Protein AF-A0A9P6MBD7-F1 (afdb_monomer)

Sequence (119 aa):
QGEKGKGKVAQGGEEEEDEEDEEDEEEEEDDDDDDSGSEEEDEDEDENDKENAQMEKLLKDEIKELNAKVKDNEEKLQSAPNDLLKKRFGSILDNLRKELELKTMQLEEAKERSKSKAK

Nearest PDB structures (foldseek):
  8ibh-assembly1_A-2  TM=9.731E-01  e=2.636E-01  Homo sapiens
  4ilo-assembly1_A  TM=8.132E-01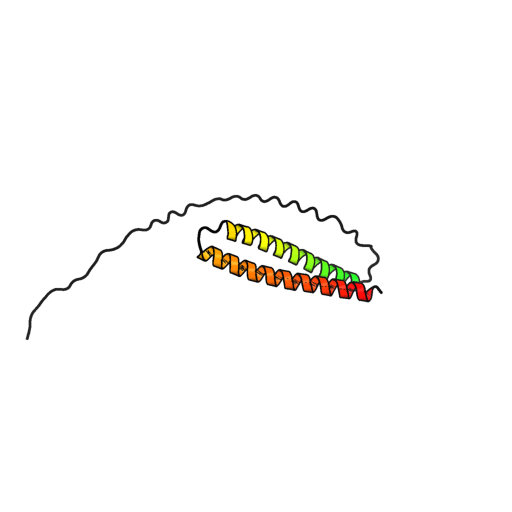  e=1.953E+00  Chlamydia trachomatis L2/434/Bu
  7f6j-assembly1_C  TM=9.852E-01  e=6.248E+00  Homo sapiens
  4afl-assembly2_F  TM=4.708E-01  e=4.825E+00  Homo sapiens

Structure (mmCIF, N/CA/C/O backbone):
data_AF-A0A9P6MBD7-F1
#
_entry.id   AF-A0A9P6MBD7-F1
#
loop_
_atom_site.group_PDB
_atom_site.id
_atom_site.type_symbol
_atom_site.label_atom_id
_atom_site.label_alt_id
_atom_site.label_comp_id
_atom_site.label_asym_id
_atom_site.label_entity_id
_atom_site.label_seq_id
_atom_site.pdbx_PDB_ins_code
_atom_site.Cartn_x
_atom_site.Cartn_y
_atom_site.Cartn_z
_atom_site.occupancy
_atom_site.B_iso_or_equiv
_atom_site.auth_seq_id
_atom_site.auth_comp_id
_atom_site.auth_asym_id
_atom_site.auth_atom_id
_atom_site.pdbx_PDB_model_num
ATOM 1 N N . GLN A 1 1 ? 33.493 -49.858 -50.615 1.00 37.31 1 GLN A N 1
ATOM 2 C CA . GLN A 1 1 ? 34.939 -49.546 -50.646 1.00 37.31 1 GLN A CA 1
ATOM 3 C C . GLN A 1 1 ? 35.086 -48.384 -51.613 1.00 37.31 1 GLN A C 1
ATOM 5 O O . GLN A 1 1 ? 34.672 -48.550 -52.742 1.00 37.31 1 GLN A O 1
ATOM 10 N N . GLY A 1 2 ? 35.506 -47.172 -51.297 1.00 42.22 2 GLY A N 1
ATOM 11 C CA . GLY A 1 2 ? 36.098 -46.525 -50.137 1.00 42.22 2 GLY A CA 1
ATOM 12 C C . GLY A 1 2 ? 36.781 -45.281 -50.722 1.00 42.22 2 GLY A C 1
ATOM 13 O O . GLY A 1 2 ? 37.381 -45.408 -51.778 1.00 42.22 2 GLY A O 1
ATOM 14 N N . GLU A 1 3 ? 36.616 -44.118 -50.087 1.00 44.44 3 GLU A N 1
ATOM 15 C CA . GLU A 1 3 ? 37.548 -42.973 -50.037 1.00 44.44 3 GLU A CA 1
ATOM 16 C C . GLU A 1 3 ? 36.867 -41.593 -50.044 1.00 44.44 3 GLU A C 1
ATOM 18 O O . GLU A 1 3 ? 36.338 -41.122 -51.042 1.00 44.44 3 GLU A O 1
ATOM 23 N N . LYS A 1 4 ? 37.044 -40.941 -48.886 1.00 47.91 4 LYS A N 1
ATOM 24 C CA . LYS A 1 4 ? 37.541 -39.571 -48.701 1.00 47.91 4 LYS A CA 1
ATOM 25 C C . LYS A 1 4 ? 36.637 -38.404 -49.112 1.00 47.91 4 LYS A C 1
ATOM 27 O O . LYS A 1 4 ? 36.576 -38.012 -50.268 1.00 47.91 4 LYS A O 1
ATOM 32 N N . GLY A 1 5 ? 36.261 -37.636 -48.089 1.00 42.16 5 GLY A N 1
ATOM 33 C CA . GLY A 1 5 ? 36.816 -36.287 -48.038 1.00 42.16 5 GLY A CA 1
ATOM 34 C C . GLY A 1 5 ? 35.997 -35.227 -47.314 1.00 42.16 5 GLY A C 1
ATOM 35 O O . GLY A 1 5 ? 34.984 -34.776 -47.823 1.00 42.16 5 GLY A O 1
ATOM 36 N N . LYS A 1 6 ? 36.629 -34.715 -46.252 1.00 52.81 6 LYS A N 1
ATOM 37 C CA . LYS A 1 6 ? 36.666 -33.306 -45.829 1.00 52.81 6 LYS A CA 1
ATOM 38 C C . LYS A 1 6 ? 35.492 -32.810 -44.989 1.00 52.81 6 LYS A C 1
ATOM 40 O O . LYS A 1 6 ? 34.372 -32.636 -45.448 1.00 52.81 6 LYS A O 1
ATOM 45 N N . GLY A 1 7 ? 35.835 -32.543 -43.731 1.00 45.97 7 GLY A N 1
ATOM 46 C CA . GLY A 1 7 ? 34.989 -31.841 -42.791 1.00 45.97 7 GLY A CA 1
ATOM 47 C C . GLY A 1 7 ? 34.798 -30.376 -43.159 1.00 45.97 7 GLY A C 1
ATOM 48 O O . GLY A 1 7 ? 35.535 -29.794 -43.959 1.00 45.97 7 GLY A O 1
ATOM 49 N N . LYS A 1 8 ? 33.806 -29.788 -42.504 1.00 50.91 8 LYS A N 1
ATOM 50 C CA . LYS A 1 8 ? 33.674 -28.348 -42.360 1.00 50.91 8 LYS A CA 1
ATOM 51 C C . LYS A 1 8 ? 33.180 -28.082 -40.942 1.00 50.91 8 LYS A C 1
ATOM 53 O O . LYS A 1 8 ? 31.993 -28.134 -40.656 1.00 50.91 8 LYS A O 1
ATOM 58 N N . VAL A 1 9 ? 34.152 -27.907 -40.056 1.00 49.69 9 VAL A N 1
ATOM 59 C CA . VAL A 1 9 ? 34.016 -27.099 -38.848 1.00 49.69 9 VAL A CA 1
ATOM 60 C C . VAL A 1 9 ? 33.875 -25.643 -39.301 1.00 49.69 9 VAL A C 1
ATOM 62 O O . VAL A 1 9 ? 34.708 -25.152 -40.057 1.00 49.69 9 VAL A O 1
ATOM 65 N N . ALA A 1 10 ? 32.801 -24.988 -38.885 1.00 51.31 10 ALA A N 1
ATOM 66 C CA . ALA A 1 10 ? 32.709 -23.539 -38.724 1.00 51.31 10 ALA A CA 1
ATOM 67 C C . ALA A 1 10 ? 32.443 -23.390 -37.219 1.00 51.31 10 ALA A C 1
ATOM 69 O O . ALA A 1 10 ? 31.476 -23.976 -36.743 1.00 51.31 10 ALA A O 1
ATOM 70 N N . GLN A 1 11 ? 33.314 -22.883 -36.347 1.00 43.53 11 GLN A N 1
ATOM 71 C CA . GLN A 1 11 ? 34.234 -21.742 -36.368 1.00 43.53 11 GLN A CA 1
ATOM 72 C C . GLN A 1 11 ? 33.585 -20.432 -36.809 1.00 43.53 11 GLN A C 1
ATOM 74 O O . GLN A 1 11 ? 33.374 -20.217 -38.000 1.00 43.53 11 GLN A O 1
ATOM 79 N N . GLY A 1 12 ? 33.407 -19.550 -35.824 1.00 41.22 12 GLY A N 1
ATOM 80 C CA . GLY A 1 12 ? 33.526 -18.108 -36.002 1.00 41.22 12 GLY A CA 1
ATOM 81 C C . GLY A 1 12 ? 32.245 -17.342 -35.723 1.00 41.22 12 GLY A C 1
ATOM 82 O O . GLY A 1 12 ? 31.365 -17.307 -36.576 1.00 41.22 12 GLY A O 1
ATOM 83 N N . GLY A 1 13 ? 32.191 -16.716 -34.550 1.00 45.78 13 GLY A N 1
ATOM 84 C CA . GLY A 1 13 ? 31.192 -15.718 -34.183 1.00 45.78 13 GLY A CA 1
ATOM 85 C C . GLY A 1 13 ? 31.174 -15.437 -32.682 1.00 45.78 13 GLY A C 1
ATOM 86 O O . GLY A 1 13 ? 30.102 -15.439 -32.093 1.00 45.78 13 GLY A O 1
ATOM 87 N N . GLU A 1 14 ? 32.354 -15.313 -32.069 1.00 54.78 14 GLU A N 1
ATOM 88 C CA . GLU A 1 14 ? 32.523 -14.554 -30.828 1.00 54.78 14 GLU A CA 1
ATOM 89 C C . GLU A 1 14 ? 32.438 -13.080 -31.248 1.00 54.78 14 GLU A C 1
ATOM 91 O O . GLU A 1 14 ? 33.286 -12.614 -32.006 1.00 54.78 14 GLU A O 1
ATOM 96 N N . GLU A 1 15 ? 31.368 -12.401 -30.855 1.00 55.44 15 GLU A N 1
ATOM 97 C CA . GLU A 1 15 ? 31.284 -10.938 -30.778 1.00 55.44 15 GLU A CA 1
ATOM 98 C C . GLU A 1 15 ? 30.808 -10.701 -29.339 1.00 55.44 15 GLU A C 1
ATOM 100 O O . GLU A 1 15 ? 29.669 -11.026 -29.008 1.00 55.44 15 GLU A O 1
ATOM 105 N N . GLU A 1 16 ? 31.769 -10.711 -28.415 1.00 54.47 16 GLU A N 1
ATOM 106 C CA . GLU A 1 16 ? 32.390 -9.513 -27.828 1.00 54.47 16 GLU A CA 1
ATOM 107 C C . GLU A 1 16 ? 31.378 -8.825 -26.906 1.00 54.47 16 GLU A C 1
ATOM 109 O O . GLU A 1 16 ? 30.394 -8.224 -27.335 1.00 54.47 16 GLU A O 1
ATOM 114 N N . GLU A 1 17 ? 31.631 -9.060 -25.620 1.00 51.53 17 GLU A N 1
ATOM 115 C CA . GLU A 1 17 ? 31.067 -8.395 -24.458 1.00 51.53 17 GLU A CA 1
ATOM 116 C C . GLU A 1 17 ? 31.165 -6.877 -24.640 1.00 51.53 17 GLU A C 1
ATOM 118 O O . GLU A 1 17 ? 32.251 -6.346 -24.854 1.00 51.53 17 GLU A O 1
ATOM 123 N N . ASP A 1 18 ? 30.036 -6.190 -24.519 1.00 48.09 18 ASP A N 1
ATOM 124 C CA . ASP A 1 18 ? 30.007 -4.763 -24.212 1.00 48.09 18 ASP A CA 1
ATOM 125 C C . ASP A 1 18 ? 29.059 -4.608 -23.022 1.00 48.09 18 ASP A C 1
ATOM 127 O O . ASP A 1 18 ? 27.885 -4.254 -23.133 1.00 48.09 18 ASP A O 1
ATOM 131 N N . GLU A 1 19 ? 29.558 -5.071 -21.875 1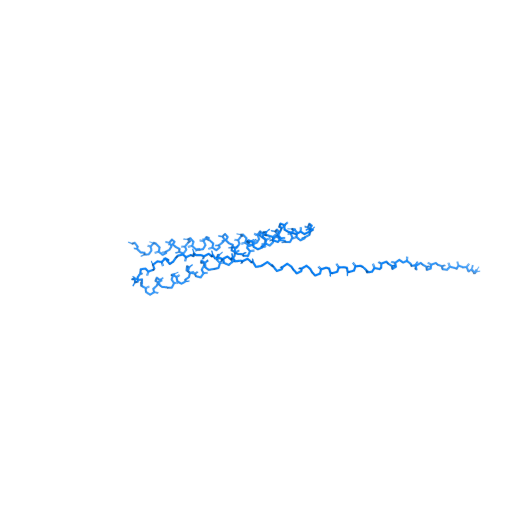.00 51.06 19 GLU A N 1
ATOM 132 C CA . GLU A 1 19 ? 29.018 -4.761 -20.556 1.00 51.06 19 GLU A CA 1
ATOM 133 C C . GLU A 1 19 ? 29.438 -3.324 -20.214 1.00 51.06 19 GLU A C 1
ATOM 135 O O . GLU A 1 19 ? 30.362 -3.100 -19.435 1.00 51.06 19 GLU A O 1
ATOM 140 N N . GLU A 1 20 ? 28.780 -2.333 -20.820 1.00 51.22 20 GLU A N 1
ATOM 141 C CA . GLU A 1 20 ? 28.762 -0.977 -20.264 1.00 51.22 20 GLU A CA 1
ATOM 142 C C . GLU A 1 20 ? 27.729 -0.954 -19.126 1.00 51.22 20 GLU A C 1
ATOM 144 O O . GLU A 1 20 ? 26.565 -0.583 -19.287 1.00 51.22 20 GLU A O 1
ATOM 149 N N . ASP A 1 21 ? 28.175 -1.460 -17.974 1.00 48.62 21 ASP A N 1
ATOM 150 C CA . ASP A 1 21 ? 27.588 -1.241 -16.652 1.00 48.62 21 ASP A CA 1
ATOM 151 C C . ASP A 1 21 ? 27.843 0.227 -16.277 1.00 48.62 21 ASP A C 1
ATOM 153 O O . ASP A 1 21 ? 28.816 0.572 -15.606 1.00 48.62 21 ASP A O 1
ATOM 157 N N . GLU A 1 22 ? 27.020 1.126 -16.821 1.00 53.00 22 GLU A N 1
ATOM 158 C CA . GLU A 1 22 ? 26.918 2.487 -16.304 1.00 53.00 22 GLU A CA 1
ATOM 159 C C . GLU A 1 22 ? 26.202 2.403 -14.948 1.00 53.00 22 GLU A C 1
ATOM 161 O O . GLU A 1 22 ? 24.976 2.290 -14.872 1.00 53.00 22 GLU A O 1
ATOM 166 N N . GLU A 1 23 ? 27.009 2.391 -13.881 1.00 50.56 23 GLU A N 1
ATOM 167 C CA . GLU A 1 23 ? 26.604 2.662 -12.501 1.00 50.56 23 GLU A CA 1
ATOM 168 C C . GLU A 1 23 ? 25.907 4.032 -12.448 1.00 50.56 23 GLU A C 1
ATOM 170 O O . GLU A 1 23 ? 26.533 5.075 -12.258 1.00 50.56 23 GLU A O 1
ATOM 175 N N . ASP A 1 24 ? 24.593 4.022 -12.662 1.00 46.69 24 ASP A N 1
ATOM 176 C CA . ASP A 1 24 ? 23.724 5.175 -12.463 1.00 46.69 24 ASP A CA 1
ATOM 177 C C . ASP A 1 24 ? 23.460 5.321 -10.958 1.00 46.69 24 ASP A C 1
ATOM 179 O O . ASP A 1 24 ? 22.519 4.758 -10.387 1.00 46.69 24 ASP A O 1
ATOM 183 N N . GLU A 1 25 ? 24.393 6.006 -10.292 1.00 53.38 25 GLU A N 1
ATOM 184 C CA . GLU A 1 25 ? 24.245 6.548 -8.942 1.00 53.38 25 GLU A CA 1
ATOM 185 C C . GLU A 1 25 ? 23.168 7.651 -8.941 1.00 53.38 25 GLU A C 1
ATOM 187 O O . GLU A 1 25 ? 23.467 8.837 -8.810 1.00 53.38 25 GLU A O 1
ATOM 192 N N . GLU A 1 26 ? 21.894 7.274 -9.064 1.00 48.97 26 GLU A N 1
ATOM 193 C CA . GLU A 1 26 ? 20.786 8.173 -8.727 1.00 48.97 26 GLU A CA 1
ATOM 194 C C . GLU A 1 26 ? 20.555 8.129 -7.203 1.00 48.97 26 GLU A C 1
ATOM 196 O O . GLU A 1 26 ? 19.731 7.380 -6.669 1.00 48.97 26 GLU A O 1
ATOM 201 N N . GLU A 1 27 ? 21.361 8.928 -6.490 1.00 52.84 27 GLU A N 1
ATOM 202 C CA . GLU A 1 27 ? 21.042 9.455 -5.159 1.00 52.84 27 GLU A CA 1
ATOM 203 C C . GLU A 1 27 ? 19.764 10.308 -5.247 1.00 52.84 27 GLU A C 1
ATOM 205 O O . GLU A 1 27 ? 19.820 11.519 -5.447 1.00 52.84 27 GLU A O 1
ATOM 210 N N . GLU A 1 28 ? 18.602 9.685 -5.069 1.00 47.84 28 GLU A N 1
ATOM 211 C CA . GLU A 1 28 ? 17.356 10.405 -4.798 1.00 47.84 28 GLU A CA 1
ATOM 212 C C . GLU A 1 28 ? 17.149 10.487 -3.274 1.00 47.84 28 GLU A C 1
ATOM 214 O O . GLU A 1 28 ? 16.623 9.578 -2.624 1.00 47.84 28 GLU A O 1
ATOM 219 N N . GLU A 1 29 ? 17.627 11.594 -2.693 1.00 54.00 29 GLU A N 1
ATOM 220 C CA . GLU A 1 29 ? 17.081 12.165 -1.457 1.00 54.00 29 GLU A CA 1
ATOM 221 C C . GLU A 1 29 ? 15.612 12.560 -1.712 1.00 54.00 29 GLU A C 1
ATOM 223 O O . GLU A 1 29 ? 15.361 13.650 -2.223 1.00 54.00 29 GLU A O 1
ATOM 228 N N . ASP A 1 30 ? 14.636 11.724 -1.333 1.00 47.78 30 ASP A N 1
ATOM 229 C CA . ASP A 1 30 ? 13.242 12.181 -1.168 1.00 47.78 30 ASP A CA 1
ATOM 230 C C . ASP A 1 30 ? 12.903 12.334 0.321 1.00 47.78 30 ASP A C 1
ATOM 232 O O . ASP A 1 30 ? 12.607 11.387 1.058 1.00 47.78 30 ASP A O 1
ATOM 236 N N . ASP A 1 31 ? 13.033 13.591 0.731 1.00 58.34 31 ASP A N 1
ATOM 237 C CA . ASP A 1 31 ? 12.454 14.260 1.886 1.00 58.34 31 ASP A CA 1
ATOM 238 C C . ASP A 1 31 ? 10.917 14.162 1.843 1.00 58.34 31 ASP A C 1
ATOM 240 O O . ASP A 1 31 ? 10.262 14.973 1.194 1.00 58.34 31 ASP A O 1
ATOM 244 N N . ASP A 1 32 ? 10.326 13.184 2.540 1.00 49.75 32 ASP A N 1
ATOM 245 C CA . ASP A 1 32 ? 8.877 13.175 2.802 1.00 49.75 32 ASP A CA 1
ATOM 246 C C . ASP A 1 32 ? 8.600 13.450 4.290 1.00 49.75 32 ASP A C 1
ATOM 248 O O . ASP A 1 32 ? 8.344 12.563 5.116 1.00 49.75 32 ASP A O 1
ATOM 252 N N . ASP A 1 33 ? 8.720 14.740 4.613 1.00 56.16 33 ASP A N 1
ATOM 253 C CA . ASP A 1 33 ? 8.062 15.437 5.716 1.00 56.16 33 ASP A CA 1
ATOM 254 C C . ASP A 1 33 ? 6.534 15.276 5.607 1.00 56.16 33 ASP A C 1
ATOM 256 O O . ASP A 1 33 ? 5.834 16.122 5.054 1.00 56.16 33 ASP A O 1
ATOM 260 N N . ASP A 1 34 ? 6.000 14.180 6.149 1.00 47.12 34 ASP A N 1
ATOM 261 C CA . ASP A 1 34 ? 4.557 14.020 6.357 1.00 47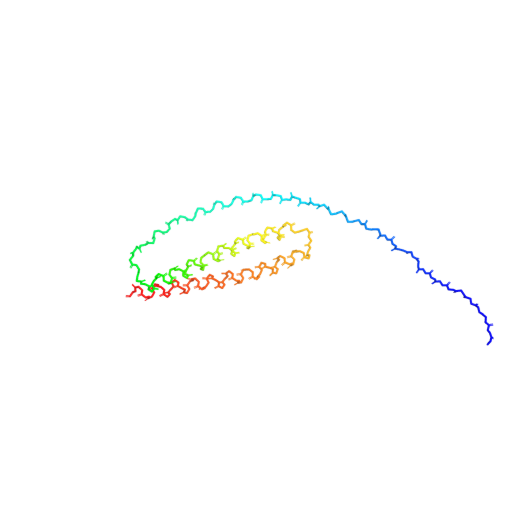.12 34 ASP A CA 1
ATOM 262 C C . ASP A 1 34 ? 4.208 14.162 7.844 1.00 47.12 34 ASP A C 1
ATOM 264 O O . ASP A 1 34 ? 4.092 13.188 8.604 1.00 47.12 34 ASP A O 1
ATOM 268 N N . ASP A 1 35 ? 4.061 15.436 8.218 1.00 60.31 35 ASP A N 1
ATOM 269 C CA . ASP A 1 35 ? 3.263 15.988 9.313 1.00 60.31 35 ASP A CA 1
ATOM 270 C C . ASP A 1 35 ? 1.887 15.302 9.424 1.00 60.31 35 ASP A C 1
ATOM 272 O O . ASP A 1 35 ? 0.866 15.775 8.929 1.00 60.31 35 ASP A O 1
ATOM 276 N N . SER A 1 36 ? 1.833 14.174 10.129 1.00 48.00 36 SER A N 1
ATOM 277 C CA . SER A 1 36 ? 0.572 13.585 10.577 1.00 48.00 36 SER A CA 1
ATOM 278 C C . SER A 1 36 ? 0.323 14.012 12.016 1.00 48.00 36 SER A C 1
ATOM 280 O O . SER A 1 36 ? 0.688 13.314 12.967 1.00 48.00 36 SER A O 1
ATOM 282 N N . GLY A 1 37 ? -0.307 15.179 12.142 1.00 43.44 37 GLY A N 1
ATOM 283 C CA . GLY A 1 37 ? -0.760 15.776 13.386 1.00 43.44 37 GLY A CA 1
ATOM 284 C C . GLY A 1 37 ? -1.337 14.772 14.385 1.00 43.44 37 GLY A C 1
ATOM 285 O O . GLY A 1 37 ? -2.179 13.936 14.066 1.00 43.44 37 GLY A O 1
ATOM 286 N N . SER A 1 38 ? -0.851 14.925 15.615 1.00 47.34 38 SER A N 1
ATOM 287 C CA . SER A 1 38 ? -1.373 14.393 16.870 1.00 47.34 38 SER A CA 1
ATOM 288 C C . SER A 1 38 ? -2.908 14.344 16.885 1.00 47.34 38 SER A C 1
ATOM 290 O O . SER A 1 38 ? -3.558 15.339 17.206 1.00 47.34 38 SER A O 1
ATOM 292 N N . GLU A 1 39 ? -3.491 13.186 16.566 1.00 49.16 39 GLU A N 1
ATOM 293 C CA . GLU A 1 39 ? -4.860 12.868 16.973 1.00 49.16 39 GLU A CA 1
ATOM 294 C C . GLU A 1 39 ? -4.811 12.666 18.494 1.00 49.16 39 GLU A C 1
ATOM 296 O O . GLU A 1 39 ? -4.214 11.709 18.983 1.00 49.16 39 GLU A O 1
ATOM 301 N N . GLU A 1 40 ? -5.343 13.637 19.241 1.00 49.25 40 GLU A N 1
ATOM 302 C CA . GLU A 1 40 ? -5.534 13.546 20.689 1.00 49.25 40 GLU A CA 1
ATOM 303 C C . GLU A 1 40 ? -6.376 12.300 21.012 1.00 49.25 40 GLU A C 1
ATOM 305 O O . GLU A 1 40 ? -7.584 12.280 20.777 1.00 49.25 40 GLU A O 1
ATOM 310 N N . GLU A 1 41 ? -5.728 11.244 21.511 1.00 48.69 41 GLU A N 1
ATOM 311 C CA . GLU A 1 41 ? -6.403 10.067 22.057 1.00 48.69 41 GLU A CA 1
ATOM 312 C C . GLU A 1 41 ? -6.879 10.394 23.480 1.00 48.69 41 GLU A C 1
ATOM 314 O O . GLU A 1 41 ? -6.095 10.506 24.423 1.00 48.69 41 GLU A O 1
ATOM 319 N N . ASP A 1 42 ? -8.191 10.607 23.576 1.00 46.06 42 ASP A N 1
ATOM 320 C CA . ASP A 1 42 ? -9.002 10.784 24.780 1.00 46.06 42 ASP A CA 1
ATOM 321 C C . ASP A 1 42 ? -8.729 9.632 25.778 1.00 46.06 42 ASP A C 1
ATOM 323 O O . ASP A 1 42 ? -8.960 8.459 25.483 1.00 46.06 42 ASP A O 1
ATOM 327 N N . GLU A 1 43 ? -8.174 9.953 26.953 1.00 46.09 43 GLU A N 1
ATOM 328 C CA . GLU A 1 43 ? -7.563 9.015 27.916 1.00 46.09 43 GLU A CA 1
ATOM 329 C C . GLU A 1 43 ? -8.569 8.203 28.773 1.00 46.09 43 GLU A C 1
ATOM 331 O O . GLU A 1 43 ? -8.293 7.915 29.938 1.00 46.09 43 GLU A O 1
ATOM 336 N N . ASP A 1 44 ? -9.716 7.788 28.230 1.00 50.66 44 ASP A N 1
ATOM 337 C CA . ASP A 1 44 ? -10.769 7.085 28.992 1.00 50.66 44 ASP A CA 1
ATOM 338 C C . ASP A 1 44 ? -11.233 5.761 28.341 1.00 50.66 44 ASP A C 1
ATOM 340 O O . ASP A 1 44 ? -12.403 5.382 28.415 1.00 50.66 44 ASP A O 1
ATOM 344 N N . GLU A 1 45 ? -10.318 5.010 27.720 1.00 50.12 45 GLU A N 1
ATOM 345 C CA . GLU A 1 45 ? -10.633 3.724 27.081 1.00 50.12 45 GLU A CA 1
ATOM 346 C C . GLU A 1 45 ? -10.322 2.495 27.970 1.00 50.12 45 GLU A C 1
ATOM 348 O O . GLU A 1 45 ? -9.222 2.326 28.518 1.00 50.12 45 GLU A O 1
ATOM 353 N N . ASP A 1 46 ? -11.338 1.634 28.115 1.00 58.56 46 ASP A N 1
ATOM 354 C CA . ASP A 1 46 ? -11.337 0.337 28.810 1.00 58.56 46 ASP A CA 1
ATOM 355 C C . ASP A 1 46 ? -10.193 -0.566 28.284 1.00 58.56 46 ASP A C 1
ATOM 357 O O . ASP A 1 46 ? -9.724 -0.401 27.158 1.00 58.56 46 ASP A O 1
ATOM 361 N N . GLU A 1 47 ? -9.703 -1.547 29.054 1.00 59.00 47 GLU A N 1
ATOM 362 C CA . GLU A 1 47 ? -8.533 -2.365 28.647 1.00 59.00 47 GLU A CA 1
ATOM 363 C C . GLU A 1 47 ? -8.724 -3.069 27.286 1.00 59.00 47 GLU A C 1
ATOM 365 O O . GLU A 1 47 ? -7.753 -3.323 26.574 1.00 59.00 47 GLU A O 1
ATOM 370 N N . ASN A 1 48 ? -9.977 -3.333 26.903 1.00 61.22 48 ASN A N 1
ATOM 371 C CA . ASN A 1 48 ? -10.360 -3.917 25.616 1.00 61.22 48 ASN A CA 1
ATOM 372 C C . ASN A 1 48 ? -10.321 -2.909 24.446 1.00 61.22 48 ASN A C 1
ATOM 374 O O . ASN A 1 48 ? -10.127 -3.307 23.298 1.00 61.22 48 ASN A O 1
ATOM 378 N N . ASP A 1 49 ? -10.501 -1.616 24.717 1.00 69.06 49 ASP A N 1
ATOM 379 C CA . ASP A 1 49 ? -10.366 -0.561 23.707 1.00 69.06 49 ASP A CA 1
ATOM 380 C C . ASP A 1 49 ? -8.892 -0.257 23.422 1.00 69.06 49 ASP A C 1
ATOM 382 O O . ASP A 1 49 ? -8.522 -0.081 22.266 1.00 69.06 49 ASP A O 1
ATOM 386 N N . LYS A 1 50 ? -8.008 -0.394 24.419 1.00 75.12 50 LYS A N 1
ATOM 387 C CA . LYS A 1 50 ? -6.551 -0.287 24.210 1.00 75.12 50 LYS A CA 1
ATOM 388 C C . LYS A 1 50 ? -6.001 -1.333 23.236 1.00 75.12 50 LYS A C 1
ATOM 390 O O . LYS A 1 50 ? -5.113 -1.019 22.446 1.00 75.12 50 LYS A O 1
ATOM 395 N N . GLU A 1 51 ? -6.501 -2.570 23.275 1.00 78.56 51 GLU A N 1
ATOM 396 C CA . GLU A 1 51 ? -6.095 -3.618 22.322 1.00 78.56 51 GLU A CA 1
ATOM 397 C C . GLU A 1 51 ? -6.598 -3.307 20.902 1.00 78.56 51 GLU A C 1
ATOM 399 O O . GLU A 1 51 ? -5.845 -3.429 19.932 1.00 78.56 51 GLU A O 1
ATOM 404 N N . ASN A 1 52 ? -7.845 -2.841 20.781 1.00 81.94 52 ASN A N 1
ATOM 405 C CA . ASN A 1 52 ? -8.418 -2.398 19.509 1.00 81.94 52 ASN A CA 1
ATOM 406 C C . ASN A 1 52 ? -7.640 -1.201 18.926 1.00 81.94 52 ASN A C 1
ATOM 408 O O . ASN A 1 52 ? -7.275 -1.236 17.753 1.00 81.94 52 ASN A O 1
ATOM 412 N N . ALA A 1 53 ? -7.327 -0.186 19.735 1.00 84.38 53 ALA A N 1
ATOM 413 C CA . ALA A 1 53 ? -6.571 0.995 19.322 1.00 84.38 53 ALA A CA 1
ATOM 414 C C . ALA A 1 53 ? -5.157 0.631 18.843 1.00 84.38 53 ALA A C 1
ATOM 416 O O . ALA A 1 53 ? -4.703 1.104 17.800 1.00 84.38 53 ALA A O 1
ATOM 417 N N . GLN A 1 54 ? -4.473 -0.288 19.536 1.00 88.44 54 GLN A N 1
ATOM 418 C CA . GLN A 1 54 ? -3.173 -0.797 19.086 1.00 88.44 54 GLN A CA 1
ATOM 419 C C . GLN A 1 54 ? -3.268 -1.534 17.747 1.00 88.44 54 GLN A C 1
ATOM 421 O O . GLN A 1 54 ? -2.410 -1.346 16.885 1.00 88.44 54 GLN A O 1
ATOM 426 N N . MET A 1 55 ? -4.307 -2.347 17.547 1.00 87.75 55 MET A N 1
ATOM 427 C CA . MET A 1 55 ? -4.537 -3.029 16.273 1.00 87.75 55 MET A CA 1
ATOM 428 C C . MET A 1 55 ? -4.820 -2.033 15.141 1.00 87.75 55 MET A C 1
ATOM 430 O O . MET A 1 55 ? -4.242 -2.157 14.062 1.00 87.75 55 MET A O 1
ATOM 434 N N . GLU A 1 56 ? -5.665 -1.029 15.385 1.00 89.19 56 GLU A N 1
ATOM 435 C CA . GLU A 1 56 ? -5.947 0.036 14.419 1.00 89.19 56 GLU A CA 1
ATOM 436 C C . GLU A 1 56 ? -4.683 0.824 14.067 1.00 89.19 56 GLU A C 1
ATOM 438 O O . GLU A 1 56 ? -4.445 1.099 12.890 1.00 89.19 56 GLU A O 1
ATOM 443 N N . LYS A 1 57 ? -3.839 1.134 15.057 1.00 91.00 57 LYS A N 1
ATOM 444 C CA . LYS A 1 57 ? -2.553 1.799 14.838 1.00 91.00 57 LYS A CA 1
ATOM 445 C C . LYS A 1 57 ? -1.618 0.966 13.962 1.00 91.00 57 LYS A C 1
ATOM 447 O O . LYS A 1 57 ? -1.105 1.485 12.979 1.00 91.00 57 LYS A O 1
ATOM 452 N N . LEU A 1 58 ? -1.453 -0.324 14.258 1.00 92.69 58 LEU A N 1
ATOM 453 C CA . LEU A 1 58 ? -0.626 -1.220 13.439 1.00 92.69 58 LEU A CA 1
ATOM 454 C C . LEU A 1 58 ? -1.131 -1.304 11.991 1.00 92.69 58 LEU A C 1
ATOM 456 O O . LEU A 1 58 ? -0.330 -1.291 11.062 1.00 92.69 58 LEU A O 1
ATOM 460 N N . LEU A 1 59 ? -2.453 -1.345 11.792 1.00 92.19 59 LEU A N 1
ATOM 461 C CA . LEU A 1 59 ? -3.053 -1.323 10.456 1.00 92.19 59 LEU A CA 1
ATOM 462 C C . LEU A 1 59 ? -2.811 0.012 9.738 1.00 92.19 59 LEU A C 1
ATOM 464 O O . LEU A 1 59 ? -2.512 0.003 8.545 1.00 92.19 59 LEU A O 1
ATOM 468 N N . LYS A 1 60 ? -2.915 1.153 10.437 1.00 92.00 60 LYS A N 1
ATOM 469 C CA . LYS A 1 60 ? -2.581 2.478 9.882 1.00 92.00 60 LYS A CA 1
ATOM 470 C C . LYS A 1 60 ? -1.109 2.539 9.449 1.00 92.00 60 LYS A C 1
ATOM 472 O O . LYS A 1 60 ? -0.837 2.977 8.333 1.00 92.00 60 LYS A O 1
ATOM 477 N N . ASP A 1 61 ? -0.189 2.066 10.289 1.00 94.50 61 ASP A N 1
ATOM 478 C CA . ASP A 1 61 ? 1.251 2.059 10.001 1.00 94.50 61 ASP A CA 1
ATOM 479 C C . ASP A 1 61 ? 1.574 1.172 8.784 1.00 94.50 61 ASP A C 1
ATOM 481 O O . ASP A 1 61 ? 2.285 1.596 7.872 1.00 94.50 61 ASP A O 1
ATOM 485 N N . GLU A 1 62 ? 0.984 -0.025 8.707 1.00 94.44 62 GLU A N 1
ATOM 486 C CA . GLU A 1 62 ? 1.164 -0.942 7.574 1.00 94.44 62 GLU A CA 1
ATOM 487 C C . GLU A 1 62 ? 0.591 -0.366 6.266 1.00 94.44 62 GLU A C 1
ATOM 489 O O . GLU A 1 62 ? 1.206 -0.485 5.207 1.00 94.44 62 GLU A O 1
ATOM 494 N N . ILE A 1 63 ? -0.555 0.323 6.327 1.00 94.00 63 ILE A N 1
ATOM 495 C CA . ILE A 1 63 ? -1.125 1.061 5.188 1.00 94.00 63 ILE A CA 1
ATOM 496 C C . ILE A 1 63 ? -0.189 2.191 4.744 1.00 94.00 63 ILE A C 1
ATOM 498 O O . ILE A 1 6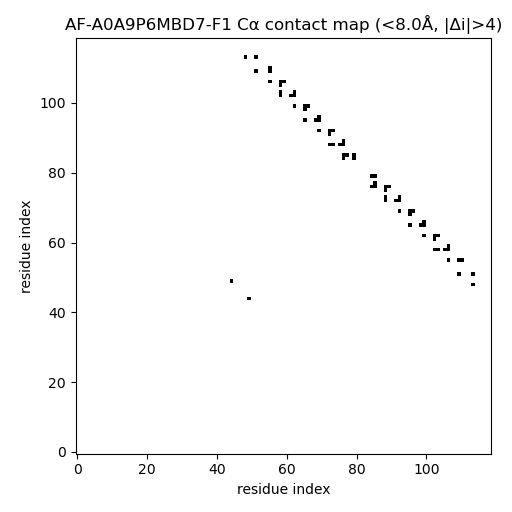3 ? -0.002 2.379 3.541 1.00 94.00 63 ILE A O 1
ATOM 502 N N . LYS A 1 64 ? 0.414 2.939 5.681 1.00 94.38 64 LYS A N 1
ATOM 503 C CA . LYS A 1 64 ? 1.382 4.000 5.358 1.00 94.38 64 LYS A CA 1
ATOM 504 C C . LYS A 1 64 ? 2.610 3.420 4.655 1.00 94.38 64 LYS A C 1
ATOM 506 O O . LYS A 1 64 ? 3.003 3.924 3.606 1.00 94.38 64 LYS A O 1
ATOM 511 N N . GLU A 1 65 ? 3.159 2.319 5.164 1.00 95.00 65 GLU A N 1
ATOM 512 C CA . GLU A 1 65 ? 4.299 1.635 4.543 1.00 95.00 65 GLU A CA 1
ATOM 513 C C . GLU A 1 65 ? 3.958 1.086 3.145 1.00 95.00 65 GLU A C 1
ATOM 515 O O . GLU A 1 65 ? 4.744 1.229 2.206 1.00 95.00 65 GLU A O 1
ATOM 520 N N . LEU A 1 66 ? 2.778 0.481 2.974 1.00 94.44 66 LEU A N 1
ATOM 521 C CA . LEU A 1 66 ? 2.318 -0.005 1.671 1.00 94.44 66 LEU A CA 1
ATOM 522 C C . LEU A 1 66 ? 2.124 1.141 0.673 1.00 94.44 66 LEU A C 1
ATOM 524 O O . LEU A 1 66 ? 2.517 0.994 -0.482 1.00 94.44 66 LEU A O 1
ATOM 528 N N . ASN A 1 67 ? 1.579 2.283 1.102 1.00 93.62 67 ASN A N 1
ATOM 529 C CA . ASN A 1 67 ? 1.459 3.475 0.259 1.00 93.62 67 ASN A CA 1
ATOM 530 C C . ASN A 1 67 ? 2.827 3.995 -0.194 1.00 93.62 67 ASN A C 1
ATOM 532 O O . ASN A 1 67 ? 3.003 4.263 -1.381 1.00 93.62 67 ASN A O 1
ATOM 536 N N . ALA A 1 68 ? 3.805 4.070 0.712 1.00 96.00 68 ALA A N 1
ATOM 537 C CA . ALA A 1 68 ? 5.167 4.469 0.361 1.00 96.00 68 ALA A CA 1
ATOM 538 C C . ALA A 1 68 ? 5.780 3.518 -0.682 1.00 96.00 68 ALA A C 1
ATOM 540 O O . ALA A 1 68 ?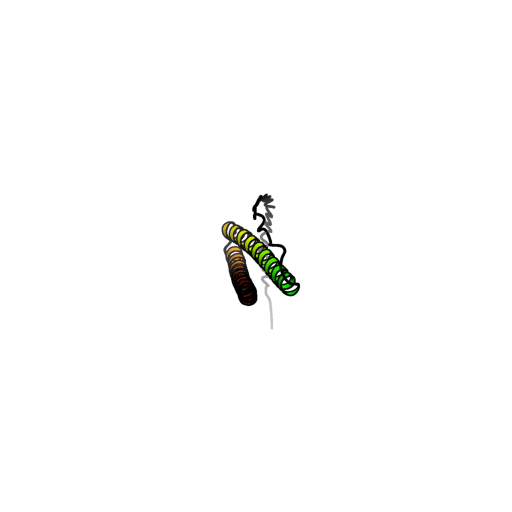 6.320 3.958 -1.693 1.00 96.00 68 ALA A O 1
ATOM 541 N N . LYS A 1 69 ? 5.608 2.200 -0.504 1.00 95.75 69 LYS A N 1
ATOM 542 C CA . LYS A 1 69 ? 6.055 1.195 -1.487 1.00 95.75 69 LYS A CA 1
ATOM 543 C C . LYS A 1 69 ? 5.348 1.327 -2.835 1.00 95.75 69 LYS A C 1
ATOM 545 O O . LYS A 1 69 ? 5.968 1.066 -3.866 1.00 95.75 69 LYS A O 1
ATOM 550 N N . VAL A 1 70 ? 4.060 1.679 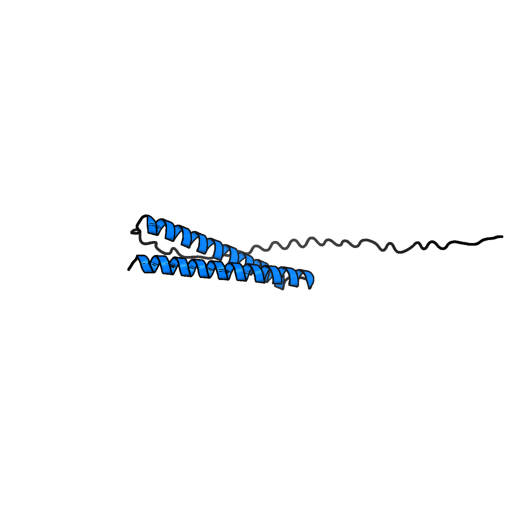-2.843 1.00 95.19 70 VAL A N 1
ATOM 551 C CA . VAL A 1 70 ? 3.314 1.950 -4.080 1.00 95.19 70 VAL A CA 1
ATOM 552 C C . VAL A 1 70 ? 3.915 3.159 -4.789 1.00 95.19 70 VAL A C 1
ATOM 554 O O . VAL A 1 70 ? 4.252 3.015 -5.958 1.00 95.19 70 VAL A O 1
ATOM 557 N N . LYS A 1 71 ? 4.118 4.288 -4.096 1.00 95.56 71 LYS A N 1
ATOM 558 C CA . LYS A 1 71 ? 4.732 5.505 -4.663 1.00 95.56 71 LYS A CA 1
ATOM 559 C C . LYS A 1 71 ? 6.098 5.195 -5.293 1.00 95.56 71 LYS A C 1
ATOM 561 O O . LYS A 1 71 ? 6.273 5.396 -6.491 1.00 95.56 71 LYS A O 1
ATOM 566 N N . ASP A 1 72 ? 6.987 4.552 -4.538 1.00 94.81 72 ASP A N 1
ATOM 567 C CA . ASP A 1 72 ? 8.325 4.148 -5.001 1.00 94.81 72 ASP A CA 1
ATOM 568 C C . ASP A 1 72 ? 8.276 3.233 -6.244 1.00 94.81 72 ASP A C 1
ATOM 570 O O . ASP A 1 72 ? 9.034 3.395 -7.201 1.00 94.81 72 ASP A O 1
ATOM 574 N N . ASN A 1 73 ? 7.347 2.269 -6.293 1.00 94.88 73 ASN A N 1
ATOM 575 C CA . ASN A 1 73 ? 7.210 1.400 -7.467 1.00 94.88 73 ASN A CA 1
ATOM 576 C C . ASN A 1 73 ? 6.527 2.095 -8.658 1.00 94.88 73 ASN A C 1
ATOM 578 O O . ASN A 1 73 ? 6.744 1.678 -9.798 1.00 94.88 73 ASN A O 1
ATOM 582 N N . GLU A 1 74 ? 5.703 3.121 -8.429 1.00 94.81 74 GLU A N 1
ATOM 583 C CA . GLU A 1 74 ? 5.124 3.956 -9.487 1.00 94.81 74 GLU A CA 1
ATOM 584 C C . GLU A 1 74 ? 6.198 4.818 -10.146 1.00 94.81 74 GLU A C 1
ATOM 586 O O . GLU A 1 74 ? 6.256 4.866 -11.375 1.00 94.81 74 GLU A O 1
ATOM 591 N N . GLU A 1 75 ? 7.086 5.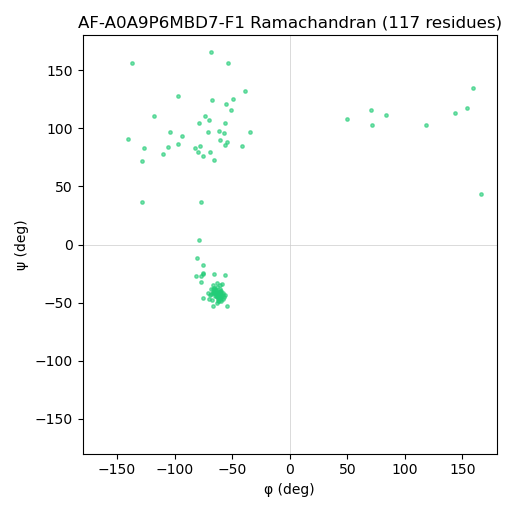413 -9.355 1.00 95.19 75 GLU A N 1
ATOM 592 C CA . GLU A 1 75 ? 8.242 6.170 -9.840 1.00 95.19 75 GLU A CA 1
ATOM 593 C C . GLU A 1 75 ? 9.181 5.265 -10.642 1.00 95.19 75 GLU A C 1
ATOM 595 O O . GLU A 1 75 ? 9.458 5.544 -11.810 1.00 95.19 75 GLU A O 1
ATOM 600 N N . LYS A 1 76 ? 9.535 4.090 -10.100 1.00 93.62 76 LYS A N 1
ATOM 601 C CA . LYS A 1 76 ? 10.323 3.071 -10.820 1.00 93.62 76 LYS A CA 1
ATOM 602 C C . LYS A 1 76 ? 9.653 2.590 -12.105 1.00 93.62 76 LYS A C 1
ATOM 604 O O . LYS A 1 76 ? 10.329 2.283 -13.086 1.00 93.62 76 LYS A O 1
ATOM 609 N N . LEU A 1 77 ? 8.321 2.507 -12.141 1.00 93.75 77 LEU A N 1
ATOM 610 C CA . LEU A 1 77 ? 7.585 2.175 -13.363 1.00 93.75 77 LEU A CA 1
ATOM 611 C C . LEU A 1 77 ? 7.687 3.296 -14.410 1.00 93.75 77 LEU A C 1
ATOM 613 O O . LEU A 1 77 ? 7.764 3.001 -15.607 1.00 93.75 77 LEU A O 1
ATOM 617 N N . GLN A 1 78 ? 7.660 4.557 -13.975 1.00 94.25 78 GLN A N 1
ATOM 618 C CA . GLN A 1 78 ? 7.769 5.724 -14.850 1.00 94.25 78 GLN A CA 1
ATOM 619 C C . GLN A 1 78 ? 9.182 5.888 -15.416 1.00 94.25 78 GLN A C 1
ATOM 621 O O . GLN A 1 78 ? 9.311 6.136 -16.617 1.00 94.25 78 GLN A O 1
ATOM 626 N N . SER A 1 79 ? 10.214 5.686 -14.592 1.00 95.44 79 SER A N 1
ATOM 627 C CA . SER A 1 79 ? 11.623 5.765 -14.998 1.00 95.44 79 SER A CA 1
ATOM 628 C C . SER A 1 79 ? 12.132 4.503 -15.705 1.00 95.44 79 SER A C 1
ATOM 630 O O . SER A 1 79 ? 13.187 4.532 -16.333 1.00 95.44 79 SER A O 1
ATOM 632 N N . ALA A 1 80 ? 11.377 3.395 -15.684 1.00 95.62 80 ALA A N 1
ATOM 633 C CA . ALA A 1 80 ? 11.818 2.124 -16.255 1.00 95.62 80 ALA A CA 1
ATOM 634 C C . ALA A 1 80 ? 12.240 2.235 -17.743 1.00 95.62 80 ALA A C 1
ATOM 636 O O . ALA A 1 80 ? 11.394 2.504 -18.611 1.00 95.62 80 ALA A O 1
ATOM 637 N N . PRO A 1 81 ? 13.499 1.893 -18.089 1.00 91.62 81 PRO A N 1
ATOM 638 C CA . PRO A 1 81 ? 14.030 2.060 -19.444 1.00 91.62 81 PRO A CA 1
ATOM 639 C C . PRO A 1 81 ? 13.509 1.012 -20.439 1.00 91.62 81 PRO A C 1
ATOM 641 O O . PRO A 1 81 ? 13.591 1.208 -21.651 1.00 91.62 81 PRO A O 1
ATOM 644 N N . ASN A 1 82 ? 12.949 -0.109 -19.962 1.00 94.00 82 ASN A N 1
ATOM 645 C CA . ASN A 1 82 ? 12.508 -1.206 -20.825 1.00 94.00 82 ASN A CA 1
ATOM 646 C C . ASN A 1 82 ? 11.143 -1.809 -20.440 1.00 94.00 82 ASN A C 1
ATOM 648 O O . ASN A 1 82 ? 10.695 -1.766 -19.292 1.00 94.00 82 ASN A O 1
ATOM 652 N N . ASP A 1 83 ? 10.489 -2.428 -21.428 1.00 95.44 83 ASP A N 1
ATOM 653 C CA . ASP A 1 83 ? 9.145 -3.008 -21.292 1.00 95.44 83 ASP A CA 1
ATOM 654 C C . ASP A 1 83 ? 9.076 -4.197 -20.323 1.00 95.44 83 ASP A C 1
ATOM 656 O O . ASP A 1 83 ? 8.010 -4.500 -19.781 1.00 95.44 83 ASP A O 1
ATOM 660 N N . LEU A 1 84 ? 10.189 -4.906 -20.108 1.00 95.94 84 LEU A N 1
ATOM 661 C CA . LEU A 1 84 ? 10.239 -6.020 -19.164 1.00 95.94 84 LEU A CA 1
ATOM 662 C C . LEU A 1 84 ? 10.144 -5.509 -17.723 1.00 95.94 84 LEU A C 1
ATOM 664 O O . LEU A 1 84 ? 9.342 -6.032 -16.946 1.00 95.94 84 LEU A O 1
ATOM 668 N N . LEU A 1 85 ? 10.921 -4.479 -17.388 1.00 94.12 85 LEU A N 1
ATOM 669 C CA . LEU A 1 85 ? 10.885 -3.804 -16.094 1.00 94.12 85 LEU A CA 1
ATOM 670 C C . LEU A 1 85 ? 9.523 -3.158 -15.864 1.00 94.12 85 LEU A C 1
ATOM 672 O O . LEU A 1 85 ? 8.925 -3.392 -14.818 1.00 94.12 85 LEU A O 1
ATOM 676 N N . LYS A 1 86 ? 8.950 -2.492 -16.876 1.00 95.62 86 LYS A N 1
ATOM 677 C CA . LYS A 1 86 ? 7.585 -1.948 -16.783 1.00 95.62 86 LYS A CA 1
ATOM 678 C C . LYS A 1 86 ? 6.546 -3.009 -16.428 1.00 95.62 86 LYS A C 1
ATOM 680 O O . LYS A 1 86 ? 5.697 -2.790 -15.570 1.00 95.62 86 LYS A O 1
ATOM 685 N N . LYS A 1 87 ? 6.621 -4.195 -17.040 1.00 96.69 87 LYS A N 1
ATOM 686 C CA . LYS A 1 87 ? 5.724 -5.314 -16.699 1.00 96.69 87 LYS A CA 1
ATOM 687 C C . LYS A 1 87 ? 5.952 -5.836 -15.283 1.00 96.69 87 LYS A C 1
ATOM 689 O O . LYS A 1 87 ? 4.983 -6.200 -14.619 1.00 96.69 87 LYS A O 1
ATOM 694 N N . ARG A 1 88 ? 7.205 -5.889 -14.819 1.00 95.94 88 ARG A N 1
ATOM 695 C CA . ARG A 1 88 ? 7.519 -6.307 -13.446 1.00 95.94 88 ARG A CA 1
ATOM 696 C C . ARG A 1 88 ? 6.992 -5.306 -12.425 1.00 95.94 88 ARG A C 1
ATOM 698 O O . ARG A 1 88 ? 6.226 -5.720 -11.562 1.00 95.94 88 ARG A O 1
ATOM 705 N N . PHE A 1 89 ? 7.327 -4.024 -12.559 1.00 95.94 89 PHE A N 1
ATOM 706 C CA . PHE A 1 89 ? 6.831 -2.978 -11.663 1.00 95.94 89 PHE A CA 1
ATOM 707 C C . PHE A 1 89 ? 5.307 -2.874 -11.713 1.00 95.94 89 PHE A C 1
ATOM 709 O O . PHE A 1 89 ? 4.676 -2.840 -10.665 1.00 95.94 89 PHE A O 1
ATOM 716 N N . GLY A 1 90 ? 4.692 -2.979 -12.895 1.00 95.62 90 GLY A N 1
ATOM 717 C CA . GLY A 1 90 ? 3.234 -3.054 -13.022 1.00 95.62 90 GLY A CA 1
ATOM 718 C C . GLY A 1 90 ? 2.621 -4.223 -12.240 1.00 95.62 90 GLY A C 1
ATOM 719 O O . GLY A 1 90 ? 1.664 -4.032 -11.497 1.00 95.62 90 GLY A O 1
ATOM 720 N N . SER A 1 91 ? 3.205 -5.424 -12.326 1.00 96.88 91 SER A N 1
ATOM 721 C CA . SER A 1 91 ? 2.726 -6.574 -11.546 1.00 96.88 91 SER A CA 1
ATOM 722 C C . SER A 1 91 ? 2.941 -6.410 -10.040 1.00 96.88 91 SER A C 1
ATOM 724 O O . SER A 1 91 ? 2.139 -6.927 -9.262 1.00 96.88 91 SER A O 1
ATOM 726 N N . ILE A 1 92 ? 4.031 -5.762 -9.623 1.00 96.44 92 ILE A N 1
ATOM 727 C CA . ILE A 1 92 ? 4.302 -5.473 -8.211 1.00 96.44 92 ILE A CA 1
ATOM 728 C C . ILE A 1 92 ? 3.270 -4.467 -7.695 1.00 96.44 92 ILE A C 1
ATOM 730 O O . ILE A 1 92 ? 2.632 -4.733 -6.681 1.00 96.44 92 ILE A O 1
ATOM 734 N N . LEU A 1 93 ? 3.026 -3.385 -8.435 1.00 97.38 93 LEU A N 1
ATOM 735 C CA . LEU A 1 93 ? 2.012 -2.380 -8.118 1.00 97.38 93 LEU A CA 1
ATOM 736 C C . LEU A 1 93 ? 0.612 -2.973 -8.010 1.00 97.38 93 LEU A C 1
ATOM 738 O O . LEU A 1 93 ? -0.107 -2.667 -7.064 1.00 97.38 93 LEU A O 1
ATOM 742 N N . ASP A 1 94 ? 0.231 -3.857 -8.930 1.00 97.44 94 ASP A N 1
ATOM 743 C CA . ASP A 1 94 ? -1.065 -4.536 -8.868 1.00 97.44 94 ASP A CA 1
ATOM 744 C C . ASP A 1 94 ? -1.221 -5.372 -7.591 1.00 97.44 94 ASP A C 1
ATOM 746 O O . ASP A 1 94 ? -2.323 -5.476 -7.052 1.00 97.44 94 ASP A O 1
ATOM 750 N N . ASN A 1 95 ? -0.142 -5.985 -7.100 1.00 97.56 95 ASN A N 1
ATOM 751 C CA . ASN A 1 95 ? -0.171 -6.743 -5.851 1.00 97.56 95 ASN A CA 1
ATOM 752 C C . ASN A 1 95 ? -0.198 -5.816 -4.631 1.00 97.56 95 ASN A C 1
ATOM 754 O O . ASN A 1 95 ? -1.042 -6.011 -3.759 1.00 97.56 95 ASN A O 1
ATOM 758 N N . LEU A 1 96 ? 0.655 -4.788 -4.602 1.00 95.94 96 LEU A N 1
ATOM 759 C CA . LEU A 1 96 ? 0.704 -3.807 -3.515 1.00 95.94 96 LEU A CA 1
ATOM 760 C C . LEU A 1 96 ? -0.632 -3.073 -3.353 1.00 95.94 96 LEU A C 1
ATOM 762 O O . LEU A 1 96 ? -1.120 -2.927 -2.239 1.00 95.94 96 LEU A O 1
ATOM 766 N N . ARG A 1 97 ? -1.281 -2.679 -4.456 1.00 95.50 97 ARG A N 1
ATOM 767 C CA . ARG A 1 97 ? -2.602 -2.028 -4.426 1.00 95.50 97 ARG A CA 1
ATOM 768 C C . ARG A 1 97 ? -3.695 -2.942 -3.873 1.00 95.50 97 ARG A C 1
ATOM 770 O O . ARG A 1 97 ? -4.541 -2.476 -3.120 1.00 95.50 97 ARG A O 1
ATOM 777 N N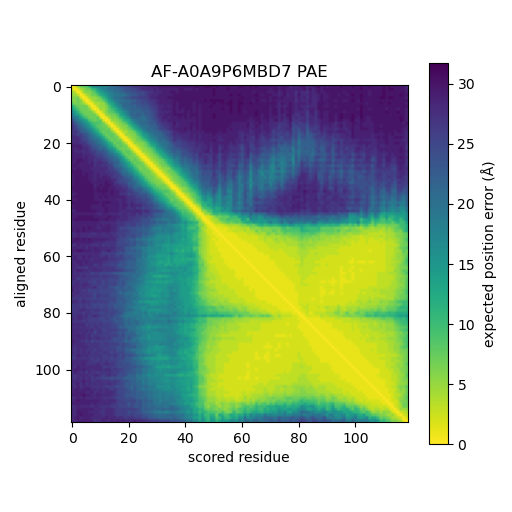 . LYS A 1 98 ? -3.673 -4.239 -4.204 1.00 97.69 98 LYS A N 1
ATOM 778 C CA . LYS A 1 98 ? -4.617 -5.218 -3.628 1.00 97.69 98 LYS A CA 1
ATOM 779 C C . LYS A 1 98 ? -4.388 -5.411 -2.135 1.00 97.69 98 LYS A C 1
ATOM 781 O O . LYS A 1 98 ? -5.347 -5.542 -1.381 1.00 97.69 98 LYS A O 1
ATOM 786 N N . GLU A 1 99 ? -3.129 -5.462 -1.715 1.00 95.94 99 GLU A N 1
ATOM 787 C CA . GLU A 1 99 ? -2.779 -5.579 -0.301 1.00 95.94 99 GLU A CA 1
ATOM 788 C C . GLU A 1 99 ? -3.214 -4.331 0.474 1.00 95.94 99 GLU A C 1
ATOM 790 O O . GLU A 1 99 ? -3.870 -4.449 1.505 1.00 95.94 99 GLU A O 1
ATOM 795 N N . LEU A 1 100 ? -2.960 -3.144 -0.081 1.00 94.69 100 LEU A N 1
ATOM 796 C CA . LEU A 1 100 ? -3.414 -1.866 0.458 1.00 94.69 100 LEU A CA 1
ATOM 797 C C . LEU A 1 100 ? -4.942 -1.807 0.591 1.00 94.69 100 LEU A C 1
ATOM 799 O O . LEU A 1 100 ? -5.454 -1.411 1.638 1.00 94.69 100 LEU A O 1
ATOM 803 N N . GLU A 1 101 ? -5.678 -2.223 -0.444 1.00 95.69 101 GLU A N 1
ATOM 804 C CA . GLU A 1 101 ? -7.143 -2.287 -0.421 1.00 95.69 101 GLU A CA 1
ATOM 805 C C . GLU A 1 101 ? -7.633 -3.215 0.698 1.00 95.69 101 GLU A C 1
ATOM 807 O O . GLU A 1 101 ? -8.483 -2.829 1.501 1.00 95.69 101 GLU A O 1
ATOM 812 N N . LEU A 1 102 ? -7.040 -4.407 0.815 1.00 96.50 102 LEU A N 1
ATOM 813 C CA . LEU A 1 102 ? -7.381 -5.364 1.863 1.00 96.50 102 LEU A CA 1
ATOM 814 C C . LEU A 1 102 ? -7.128 -4.793 3.267 1.00 96.50 102 LEU A C 1
ATOM 816 O O . LEU A 1 102 ? -7.982 -4.928 4.143 1.00 96.50 102 LEU A O 1
ATOM 820 N N . LYS A 1 103 ? -5.978 -4.149 3.492 1.00 93.81 103 LYS A N 1
ATOM 821 C CA . LYS A 1 103 ? -5.636 -3.538 4.786 1.00 93.81 103 LYS A CA 1
ATOM 822 C C . LYS A 1 103 ? -6.540 -2.355 5.115 1.00 93.81 103 LYS A C 1
ATOM 824 O O . LYS A 1 103 ? -6.981 -2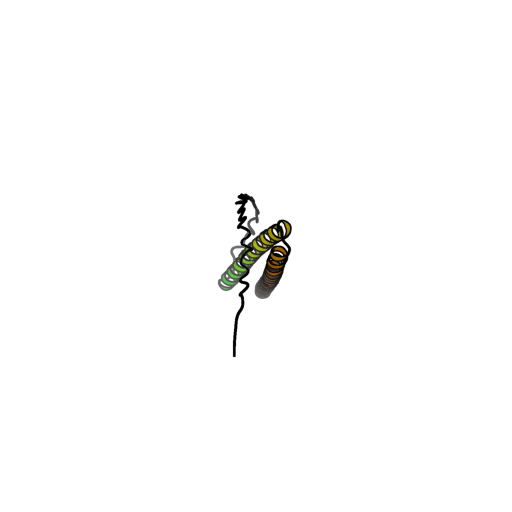.221 6.253 1.00 93.81 103 LYS A O 1
ATOM 829 N N . THR A 1 104 ? -6.892 -1.553 4.113 1.00 92.50 104 THR A N 1
ATOM 830 C CA . THR A 1 104 ? -7.841 -0.442 4.265 1.00 92.50 104 THR A CA 1
ATOM 831 C C . THR A 1 104 ? -9.219 -0.950 4.689 1.00 92.50 104 THR A C 1
ATOM 833 O O . THR A 1 104 ? -9.800 -0.410 5.629 1.00 92.50 104 THR A O 1
ATOM 836 N N . MET A 1 105 ? -9.707 -2.035 4.076 1.00 94.25 105 MET A N 1
ATOM 837 C CA . MET A 1 105 ? -10.960 -2.680 4.490 1.00 94.25 105 MET A CA 1
ATOM 838 C C . MET A 1 105 ? -10.880 -3.229 5.922 1.00 94.25 105 MET A C 1
ATOM 840 O O . MET A 1 105 ? -11.819 -3.058 6.694 1.00 94.25 105 MET A O 1
ATOM 844 N N . GLN A 1 106 ? -9.756 -3.846 6.307 1.00 92.50 106 GLN A N 1
ATOM 845 C CA . GLN A 1 106 ? -9.547 -4.329 7.680 1.00 92.50 106 GLN A CA 1
ATOM 846 C C . GLN A 1 106 ? -9.570 -3.187 8.702 1.00 92.50 106 GLN A C 1
ATOM 848 O O . GLN A 1 106 ? -10.165 -3.337 9.769 1.00 92.50 106 GLN A O 1
ATOM 853 N N . LEU A 1 107 ? -8.962 -2.043 8.376 1.00 90.88 107 LEU A N 1
ATOM 854 C CA . LEU A 1 107 ? -8.986 -0.857 9.230 1.00 90.88 107 LEU A CA 1
ATOM 855 C C . LEU A 1 107 ? -10.402 -0.280 9.358 1.00 90.88 107 LEU A C 1
ATOM 857 O O . LEU A 1 107 ? -10.803 0.123 10.447 1.00 90.88 107 LEU A O 1
ATOM 861 N N . GLU A 1 108 ? -11.165 -0.233 8.266 1.00 89.50 108 GLU A N 1
ATOM 862 C CA . GLU A 1 108 ? -12.556 0.228 8.292 1.00 89.50 108 GLU A CA 1
ATOM 863 C C . GLU A 1 108 ? -13.434 -0.685 9.159 1.00 89.50 108 GLU A C 1
ATOM 865 O O . GLU A 1 108 ? -14.175 -0.196 10.015 1.00 89.50 108 GLU A O 1
ATOM 870 N N . GLU A 1 109 ? -13.283 -2.005 9.017 1.00 89.38 109 GLU A N 1
ATOM 871 C CA . GLU A 1 109 ? -13.993 -2.985 9.839 1.00 89.38 109 GLU A CA 1
ATOM 872 C C . GLU A 1 109 ? -13.598 -2.884 11.322 1.00 89.38 109 GLU A C 1
ATOM 874 O O . GLU A 1 109 ? -14.464 -2.946 12.199 1.00 89.38 109 GLU A O 1
ATOM 879 N N . ALA A 1 110 ? -12.307 -2.697 11.622 1.00 86.50 110 ALA A N 1
ATOM 880 C CA . ALA A 1 110 ? -11.823 -2.489 12.986 1.00 86.50 110 ALA A CA 1
ATOM 881 C C . ALA A 1 110 ? -12.471 -1.244 13.614 1.00 86.50 110 ALA A C 1
ATOM 883 O O . ALA A 1 110 ? -13.086 -1.346 14.676 1.00 86.50 110 ALA A O 1
ATOM 884 N N . LYS A 1 111 ? -12.473 -0.119 12.887 1.00 85.31 111 LYS A N 1
ATOM 885 C CA . LYS A 1 111 ? -13.117 1.132 13.318 1.00 85.31 111 LYS A CA 1
ATOM 886 C C . LYS A 1 111 ? -14.619 0.980 13.541 1.00 85.31 111 LYS A C 1
ATOM 888 O O . LYS A 1 111 ? -15.168 1.569 14.472 1.00 85.31 111 LYS A O 1
ATOM 893 N N . GLU A 1 112 ? -15.320 0.234 12.686 1.00 84.25 112 GLU A N 1
ATOM 894 C CA . GLU A 1 112 ? -16.758 -0.008 12.851 1.00 84.25 112 GLU A CA 1
ATOM 895 C C . GLU A 1 112 ? -17.046 -0.845 14.105 1.00 84.25 112 GLU A C 1
ATOM 897 O O . GLU A 1 112 ? -17.952 -0.518 14.881 1.00 84.25 112 GLU A O 1
ATOM 902 N N . ARG A 1 113 ? -16.231 -1.875 14.363 1.00 81.38 113 ARG A N 1
ATOM 903 C CA . ARG A 1 113 ? -16.329 -2.692 15.581 1.00 81.38 113 ARG A CA 1
ATOM 904 C C . ARG A 1 113 ? -16.108 -1.849 16.835 1.00 81.38 113 ARG A C 1
ATOM 906 O O . ARG A 1 113 ? -16.910 -1.968 17.761 1.00 81.38 113 ARG A O 1
ATOM 913 N N . SER A 1 114 ? -15.105 -0.974 16.846 1.00 75.62 114 SER A N 1
ATOM 914 C CA . SER A 1 114 ? -14.821 -0.059 17.962 1.00 75.62 114 SER A CA 1
ATOM 915 C C . SER A 1 114 ? -15.994 0.911 18.204 1.00 75.62 114 SER A C 1
ATOM 917 O O . SER A 1 114 ? -16.529 0.986 19.309 1.00 75.62 114 SER A O 1
ATOM 919 N N . LYS A 1 115 ? -16.540 1.534 17.146 1.00 72.38 115 LYS A N 1
ATOM 920 C CA . LYS A 1 115 ? -17.709 2.440 17.240 1.00 72.38 115 LYS A CA 1
ATOM 921 C C . LYS A 1 115 ? -18.995 1.765 17.722 1.00 72.38 115 LYS A C 1
ATOM 923 O O . LYS A 1 115 ? -19.827 2.412 18.355 1.00 72.38 115 LYS A O 1
ATOM 928 N N . SER A 1 116 ? -19.197 0.492 17.383 1.00 70.12 116 SER A N 1
ATOM 929 C CA . SER A 1 116 ? -20.392 -0.260 17.788 1.00 70.12 116 SER A CA 1
ATOM 930 C C . SER A 1 116 ? -20.379 -0.688 19.259 1.00 70.12 116 SER A C 1
ATOM 932 O O . SER A 1 116 ? -21.448 -0.877 19.832 1.00 70.12 116 SER A O 1
ATOM 934 N N . LYS A 1 117 ? -19.194 -0.820 19.872 1.00 59.66 117 LYS A N 1
ATOM 935 C CA . LYS A 1 117 ? -19.035 -1.155 21.297 1.00 59.66 117 LYS A CA 1
ATOM 936 C C . LYS A 1 117 ? -19.191 0.064 22.212 1.00 59.66 117 LYS A C 1
ATOM 938 O O . LYS A 1 117 ? -19.622 -0.099 23.347 1.00 59.66 117 LYS A O 1
ATOM 943 N N . ALA A 1 118 ? -18.892 1.263 21.712 1.00 59.72 118 ALA A N 1
ATOM 944 C CA . ALA A 1 118 ? -18.974 2.520 22.461 1.00 59.72 118 ALA A CA 1
ATOM 945 C C . ALA A 1 118 ? -20.405 3.097 22.607 1.00 59.72 118 ALA A C 1
ATOM 947 O O . ALA A 1 118 ? -20.573 4.204 23.122 1.00 59.72 118 ALA A O 1
ATOM 948 N N . LYS A 1 119 ? -21.444 2.399 22.123 1.00 49.03 119 LYS A N 1
ATOM 949 C CA . LYS A 1 119 ? -22.831 2.888 22.038 1.00 49.03 119 LYS A CA 1
ATOM 950 C C . LYS A 1 119 ? -23.795 2.035 22.855 1.00 49.03 119 LYS A C 1
ATOM 952 O O . LYS A 1 119 ? -24.717 2.633 23.455 1.00 49.03 119 LYS A O 1
#

Foldseek 3Di:
DDDDDDDDDDDDDDDDDPPPPPPPPPPDPDDDPDPPDDPPDDPDDDPVVVVLVVVLVVLVVVLVVLVVVLVVLVVQLVPPPDPVSVVVSVVVNVVSVVVSVVSVVVSVVSVVVSVVVVD

Radius of gyration: 28.65 Å; Cα contacts (8 Å, |Δi|>4): 37; chains: 1; bounding box: 60×66×80 Å

Organism: NCBI:txid1440133

Solvent-accessible surface area (backbone atoms only — not comparable to full-atom values): 7655 Å² total; per-residue (Å²): 141,87,85,88,83,82,86,81,86,77,84,89,80,88,80,77,90,79,84,79,78,74,82,77,81,77,82,75,87,79,87,79,88,74,87,74,75,84,75,82,76,75,93,80,66,55,81,72,46,53,55,49,52,51,52,48,48,53,42,52,52,51,45,52,54,44,48,52,53,41,52,55,39,51,51,51,36,71,67,39,91,45,73,67,54,30,52,49,33,50,55,49,43,58,49,47,52,51,52,40,51,52,46,51,51,52,41,52,52,51,53,51,54,56,59,63,71,78,109

pLDDT: mean 73.85, std 21.34, range [37.31, 97.69]

Secondary structure (DSSP, 8-state):
------------------------------------------S---HHHHHHHHHHHHHHHHHHHHHHHHHHHHHHHHH-SSHHHHHHHHHHHHHHHHHHHHHHHHHHHHHHHHHHH--

Mean predicted aligned error: 15.79 Å